Protein AF-A0A843T2D9-F1 (afdb_monomer)

Secondary structure (DSSP, 8-state):
----------------------------------PPPPTTTT-EEEP--TTSPTT-EEEE-TTSEEEE--SSSSSEEEEEEESSSSEEEEEETTEEEEEEEEEEETTEEEEEE--

Radius of gyration: 29.43 Å; Cα contacts (8 Å, |Δi|>4): 138; chains: 1; bounding box: 70×81×41 Å

Mean predicted aligned error: 13.91 Å

Solvent-accessible surface area (backbone atoms only — not comparable to full-atom values): 7676 Å² total; per-residue (Å²): 139,86,88,84,84,80,91,82,86,85,80,92,77,86,77,92,62,87,77,79,72,76,68,78,76,70,80,75,71,76,78,65,80,78,71,77,73,61,92,67,49,73,38,86,41,70,66,84,54,90,86,54,64,92,82,36,37,43,30,42,38,92,88,29,43,27,44,31,61,47,97,86,48,96,53,38,79,30,55,37,48,72,79,54,98,44,30,34,36,36,50,56,94,92,43,78,46,40,26,41,55,48,62,92,42,101,90,40,80,45,76,49,72,58,132

Sequence (115 aa):
MNRIGVLALGALFGACGPAERLEPEKPVHAVRAEVAPPAFVGVVWLSADPSAPPGSLRIFLPDGTLVMDSCWETYRLARWRSIDERRIEWQEDTARIEADVSQPTVQQLELRLGR

Nearest PDB structures (foldseek):
  8xl0-assembly1_F  TM=6.484E-01  e=1.824E+00  Homo sapiens

Foldseek 3Di:
DDDDDDDDDDDDDDDPDPPPPPDPPDPPPPPPPPPPDPLQAQDWDADPDPPDDPRFIWHQHPVQWIWTDDPPDNIDIWGKDAPDPFKIWIDDPNDIWIWGWDDPDSRDIDTHIDD

pLDDT: mean 82.77, std 18.25, range [37.44, 98.25]

Structure (mmCIF, N/CA/C/O backbone):
data_AF-A0A843T2D9-F1
#
_entry.id   AF-A0A843T2D9-F1
#
loop_
_atom_site.group_PDB
_atom_site.id
_atom_site.type_symbol
_atom_site.label_atom_id
_atom_site.label_alt_id
_atom_site.label_comp_id
_atom_site.label_asym_id
_atom_site.label_entity_id
_atom_site.label_seq_id
_atom_site.pdbx_PDB_ins_code
_atom_site.Cartn_x
_atom_site.Cartn_y
_atom_site.Cartn_z
_atom_site.occupancy
_atom_site.B_iso_or_equiv
_atom_site.auth_seq_id
_atom_site.auth_comp_id
_atom_site.auth_asym_id
_atom_site.auth_atom_id
_atom_site.pdbx_PDB_model_num
ATOM 1 N N . MET A 1 1 ? -41.954 -70.102 -20.694 1.00 46.94 1 MET A N 1
ATOM 2 C CA . MET A 1 1 ? -41.539 -69.490 -21.975 1.00 46.94 1 MET A CA 1
ATOM 3 C C . MET A 1 1 ? -42.564 -68.445 -22.406 1.00 46.94 1 MET A C 1
ATOM 5 O O . MET A 1 1 ? -43.713 -68.560 -22.008 1.00 46.94 1 MET A O 1
ATOM 9 N N . ASN A 1 2 ? -42.120 -67.508 -23.249 1.00 37.44 2 ASN A N 1
ATOM 10 C CA . ASN A 1 2 ? -42.858 -66.482 -24.007 1.00 37.44 2 ASN A CA 1
ATOM 11 C C . ASN A 1 2 ? -43.045 -65.104 -23.354 1.00 37.44 2 ASN A C 1
ATOM 13 O O . ASN A 1 2 ? -43.944 -64.855 -22.560 1.00 37.44 2 ASN A O 1
ATOM 17 N N . ARG A 1 3 ? -42.164 -64.195 -23.792 1.00 43.38 3 ARG A N 1
ATOM 18 C CA . ARG A 1 3 ? -42.244 -62.741 -23.657 1.00 43.38 3 ARG A CA 1
ATOM 19 C C . ARG A 1 3 ? -43.221 -62.219 -24.713 1.00 43.38 3 ARG A C 1
ATOM 21 O O . ARG A 1 3 ? -42.994 -62.438 -25.899 1.00 43.38 3 ARG A O 1
ATOM 28 N N . ILE A 1 4 ? -44.281 -61.544 -24.283 1.00 56.94 4 ILE A N 1
ATOM 29 C CA . ILE A 1 4 ? -45.219 -60.835 -25.158 1.00 56.94 4 ILE A CA 1
ATOM 30 C C . ILE A 1 4 ? -44.826 -59.360 -25.121 1.00 56.94 4 ILE A C 1
ATOM 32 O O . ILE A 1 4 ? -44.890 -58.724 -24.072 1.00 56.94 4 ILE A O 1
ATOM 36 N N . GLY A 1 5 ? -44.363 -58.845 -26.257 1.00 48.56 5 GLY A N 1
ATOM 37 C CA . GLY A 1 5 ? -44.222 -57.415 -26.490 1.00 48.56 5 GLY A CA 1
ATOM 38 C C . GLY A 1 5 ? -45.498 -56.868 -27.117 1.00 48.56 5 GLY A C 1
ATOM 39 O O . GLY A 1 5 ? -46.022 -57.472 -28.048 1.00 48.56 5 GLY A O 1
ATOM 40 N N . VAL A 1 6 ? -45.962 -55.717 -26.633 1.00 58.59 6 VAL A N 1
ATOM 41 C CA . VAL A 1 6 ? -46.872 -54.824 -27.357 1.00 58.59 6 VAL A CA 1
ATOM 42 C C . VAL A 1 6 ? -46.451 -53.393 -27.029 1.00 58.59 6 VAL A C 1
ATOM 44 O O . VAL A 1 6 ? -46.501 -52.965 -25.879 1.00 58.59 6 VAL A O 1
ATOM 47 N N . LEU A 1 7 ? -45.999 -52.676 -28.056 1.00 49.72 7 LEU A N 1
ATOM 48 C CA . LEU A 1 7 ? -45.883 -51.221 -28.071 1.00 49.72 7 LEU A CA 1
ATOM 49 C C . LEU A 1 7 ? -47.288 -50.650 -28.281 1.00 49.72 7 LEU A C 1
ATOM 51 O O . LEU A 1 7 ? -47.914 -50.937 -29.300 1.00 49.72 7 LEU A O 1
ATOM 55 N N . ALA A 1 8 ? -47.765 -49.840 -27.339 1.00 57.62 8 ALA A N 1
ATOM 56 C CA . ALA A 1 8 ? -48.951 -49.013 -27.517 1.00 57.62 8 ALA A CA 1
ATOM 57 C C . ALA A 1 8 ? -48.526 -47.542 -27.542 1.00 57.62 8 ALA A C 1
ATOM 59 O O . ALA A 1 8 ? -47.948 -47.016 -26.592 1.00 57.62 8 ALA A O 1
ATOM 60 N N . LEU A 1 9 ? -48.781 -46.927 -28.691 1.00 51.34 9 LEU A N 1
ATOM 61 C CA . LEU A 1 9 ? -48.564 -45.530 -29.027 1.00 51.34 9 LEU A CA 1
ATOM 62 C C . LEU A 1 9 ? -49.867 -44.753 -28.750 1.00 51.34 9 LEU A C 1
ATOM 64 O O . LEU A 1 9 ? -50.932 -45.201 -29.169 1.00 51.34 9 LEU A O 1
ATOM 68 N N . GLY A 1 10 ? -49.774 -43.580 -28.114 1.00 46.09 10 GLY A N 1
ATOM 69 C CA . GLY A 1 10 ? -50.875 -42.614 -27.930 1.00 46.09 10 GLY A CA 1
ATOM 70 C C . GLY A 1 10 ? -51.328 -42.483 -26.466 1.00 46.09 10 GLY A C 1
ATOM 71 O O . GLY A 1 10 ? -51.409 -43.475 -25.760 1.00 46.09 10 GLY A O 1
ATOM 72 N N . ALA A 1 11 ? -51.622 -41.309 -25.907 1.00 56.59 11 ALA A N 1
ATOM 73 C CA . ALA A 1 11 ? -51.982 -40.032 -26.507 1.00 56.59 11 ALA A CA 1
ATOM 74 C C . ALA A 1 11 ? -51.454 -38.852 -25.668 1.00 56.59 11 ALA A C 1
ATOM 76 O O . ALA A 1 11 ? -51.412 -38.902 -24.440 1.00 56.59 11 ALA A O 1
ATOM 77 N N . LEU A 1 12 ? -51.083 -37.778 -26.365 1.00 56.19 12 LEU A N 1
ATOM 78 C CA . LEU A 1 12 ? -50.791 -36.460 -25.812 1.00 56.19 12 LEU A CA 1
ATOM 79 C C . LEU A 1 12 ? -52.098 -35.829 -25.317 1.00 56.19 12 LEU A C 1
ATOM 81 O O . LEU A 1 12 ? -52.921 -35.409 -26.127 1.00 56.19 12 LEU A O 1
ATOM 85 N N . PHE A 1 13 ? -52.275 -35.731 -24.001 1.00 56.41 13 PHE A N 1
ATOM 86 C CA . PHE A 1 13 ? -53.236 -34.805 -23.408 1.00 56.41 13 PHE A CA 1
ATOM 87 C C . PHE A 1 13 ? -52.479 -33.582 -22.902 1.00 56.41 13 PHE A C 1
ATOM 89 O O . PHE A 1 13 ? -51.658 -33.661 -21.990 1.00 56.41 13 PHE A O 1
ATOM 96 N N . GLY A 1 14 ? -52.735 -32.457 -23.567 1.00 56.88 14 GLY A N 1
ATOM 97 C CA . GLY A 1 14 ? -52.201 -31.157 -23.208 1.00 56.88 14 GLY A CA 1
ATOM 98 C C . GLY A 1 14 ? -52.724 -30.698 -21.852 1.00 56.88 14 GLY A C 1
ATOM 99 O O . GLY A 1 14 ? -53.926 -30.548 -21.656 1.00 56.88 14 GLY A O 1
ATOM 100 N N . ALA A 1 15 ? -51.795 -30.402 -20.950 1.00 45.22 15 ALA A N 1
ATOM 101 C CA . ALA A 1 15 ? -52.009 -29.461 -19.868 1.00 45.22 15 ALA A CA 1
ATOM 102 C C . ALA A 1 15 ? -51.214 -28.199 -20.218 1.00 45.22 15 ALA A C 1
ATOM 104 O O . ALA A 1 15 ? -50.018 -28.104 -19.960 1.00 45.22 15 ALA A O 1
ATOM 105 N N . CYS A 1 16 ? -51.877 -27.239 -20.863 1.00 48.88 16 CYS A N 1
ATOM 106 C CA . CYS A 1 16 ? -51.363 -25.880 -20.995 1.00 48.88 16 CYS A CA 1
ATOM 107 C C . CYS A 1 16 ? -51.667 -25.146 -19.682 1.00 48.88 16 CYS A C 1
ATOM 109 O O . CYS A 1 16 ? -52.602 -24.355 -19.601 1.00 48.88 16 CYS A O 1
ATOM 111 N N . GLY A 1 17 ? -50.931 -25.489 -18.627 1.00 62.12 17 GLY A N 1
ATOM 112 C CA . GLY A 1 17 ? -50.813 -24.652 -17.437 1.00 62.12 17 GLY A CA 1
ATOM 113 C C . GLY A 1 17 ? -49.584 -23.755 -17.594 1.00 62.12 17 GLY A C 1
ATOM 114 O O . GLY A 1 17 ? -48.592 -24.214 -18.169 1.00 62.12 17 GLY A O 1
ATOM 115 N N . PRO A 1 18 ? -49.604 -22.493 -17.136 1.00 58.69 18 PRO A N 1
ATOM 116 C CA . PRO A 1 18 ? -48.384 -21.706 -17.090 1.00 58.69 18 PRO A CA 1
ATOM 117 C C . PRO A 1 18 ? -47.409 -22.421 -16.153 1.00 58.69 18 PRO A C 1
ATOM 119 O O . PRO A 1 18 ? -47.672 -22.587 -14.965 1.00 58.69 18 PRO A O 1
ATOM 122 N N . ALA A 1 19 ? -46.291 -22.889 -16.702 1.00 60.94 19 ALA A N 1
ATOM 123 C CA . ALA A 1 19 ? -45.150 -23.246 -15.885 1.00 60.94 19 ALA A CA 1
ATOM 124 C C . ALA A 1 19 ? -44.640 -21.937 -15.277 1.00 60.94 19 ALA A C 1
ATOM 126 O O . ALA A 1 19 ? -43.983 -21.154 -15.966 1.00 60.94 19 ALA A O 1
ATOM 127 N N . GLU A 1 20 ? -44.969 -21.673 -14.013 1.00 61.09 20 GLU A N 1
ATOM 128 C CA . GLU A 1 20 ? -44.200 -20.725 -13.216 1.00 61.09 20 GLU A CA 1
ATOM 129 C C . GLU A 1 20 ? -42.770 -21.250 -13.201 1.00 61.09 20 GLU A C 1
ATOM 131 O O . GLU A 1 20 ? -42.422 -22.230 -12.540 1.00 61.09 20 GLU A O 1
ATOM 136 N N . ARG A 1 21 ? -41.947 -20.639 -14.051 1.00 64.88 21 ARG A N 1
ATOM 137 C CA . ARG A 1 21 ? -40.510 -20.806 -14.015 1.00 64.88 21 ARG A CA 1
ATOM 138 C C . ARG A 1 21 ? -40.100 -20.315 -12.636 1.00 64.88 21 ARG A C 1
ATOM 140 O O . ARG A 1 21 ? -40.103 -19.112 -12.401 1.00 64.88 21 ARG A O 1
ATOM 147 N N . LEU A 1 22 ? -39.780 -21.247 -11.740 1.00 64.50 22 LEU A N 1
ATOM 148 C CA . LEU A 1 22 ? -38.968 -20.945 -10.571 1.00 64.50 22 LEU A CA 1
ATOM 149 C C . LEU A 1 22 ? -37.700 -20.303 -11.129 1.00 64.50 22 LEU A C 1
ATOM 151 O O . LEU A 1 22 ? -36.858 -20.979 -11.726 1.00 64.50 22 LEU A O 1
ATOM 155 N N . GLU A 1 23 ? -37.644 -18.975 -11.065 1.00 67.50 23 GLU A N 1
ATOM 156 C CA . GLU A 1 23 ? -36.428 -18.247 -11.370 1.00 67.50 23 GLU A CA 1
ATOM 157 C C . GLU A 1 23 ? -35.363 -18.832 -10.443 1.00 67.50 23 GLU A C 1
ATOM 159 O O . GLU A 1 23 ? -35.642 -19.003 -9.251 1.00 67.50 23 GLU A O 1
ATOM 164 N N . PRO A 1 24 ? -34.184 -19.219 -1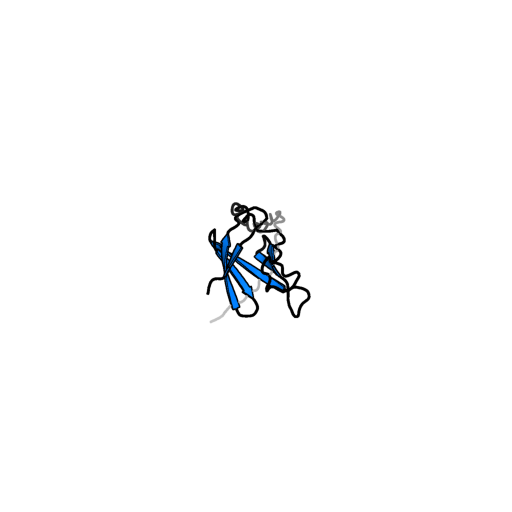0.959 1.00 68.19 24 PRO A N 1
ATOM 165 C CA . PRO A 1 24 ? -33.107 -19.639 -10.085 1.00 68.19 24 PRO A CA 1
ATOM 166 C C . PRO A 1 24 ? -32.915 -18.521 -9.067 1.00 68.19 24 PRO A C 1
ATOM 168 O O . PRO A 1 24 ? -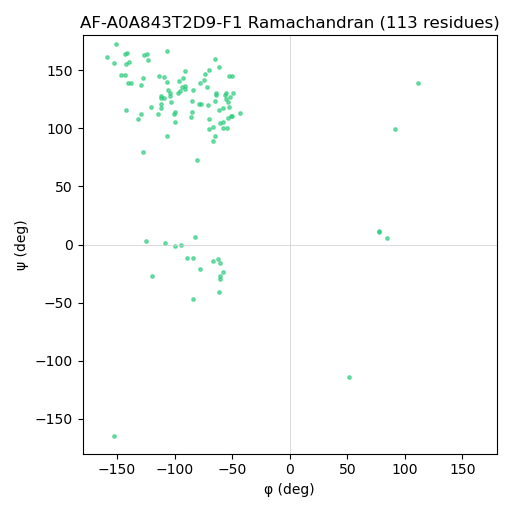32.660 -17.378 -9.457 1.00 68.19 24 PRO A O 1
ATOM 171 N N . GLU A 1 25 ? -33.120 -18.838 -7.787 1.00 66.19 25 GLU A N 1
ATOM 172 C CA . GLU A 1 25 ? -32.916 -17.892 -6.703 1.00 66.19 25 GLU A CA 1
ATOM 173 C C . GLU A 1 25 ? -31.497 -17.360 -6.881 1.00 66.19 25 GLU A C 1
ATOM 175 O O . GLU A 1 25 ? -30.517 -18.107 -6.786 1.00 66.19 25 GLU A O 1
ATOM 180 N N . LYS A 1 26 ? -31.394 -16.088 -7.292 1.00 59.75 26 LYS A N 1
ATOM 181 C CA . LYS A 1 26 ? -30.102 -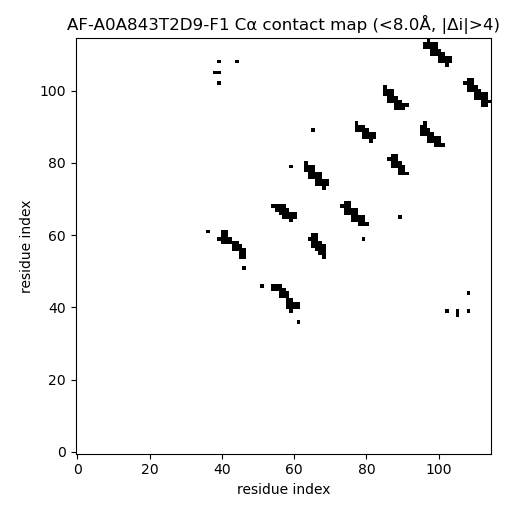15.433 -7.463 1.00 59.75 26 LYS A CA 1
ATOM 182 C C . LYS A 1 26 ? -29.364 -15.656 -6.153 1.00 59.75 26 LYS A C 1
ATOM 184 O O . LYS A 1 26 ? -29.950 -15.321 -5.123 1.00 59.75 26 LYS A O 1
ATOM 189 N N . PRO A 1 27 ? -28.132 -16.200 -6.166 1.00 61.91 27 PRO A N 1
ATOM 190 C CA . PRO A 1 27 ? -27.384 -16.397 -4.943 1.00 61.91 27 PRO A CA 1
ATOM 191 C C . PRO A 1 27 ? -27.384 -15.070 -4.202 1.00 61.91 27 PRO A C 1
ATOM 193 O O . PRO A 1 27 ? -26.791 -14.098 -4.683 1.00 61.91 27 PRO A O 1
ATOM 196 N N . VAL A 1 28 ? -28.103 -15.014 -3.080 1.00 59.19 28 VAL A N 1
ATOM 197 C CA . VAL A 1 28 ? -28.029 -13.887 -2.167 1.00 59.19 28 VAL A CA 1
ATOM 198 C C . VAL A 1 28 ? -26.604 -13.950 -1.658 1.00 59.19 28 VAL A C 1
ATOM 200 O O . VAL A 1 28 ? -26.276 -14.715 -0.754 1.00 59.19 28 VAL A O 1
ATOM 203 N N . HIS A 1 29 ? -25.717 -13.207 -2.321 1.00 60.22 29 HIS A N 1
ATOM 204 C CA . HIS A 1 29 ? -24.451 -12.849 -1.727 1.00 60.22 29 HIS A CA 1
ATOM 205 C C . HIS A 1 29 ? -24.856 -12.128 -0.459 1.00 60.22 29 HIS A C 1
ATOM 207 O O . HIS A 1 29 ? -25.402 -11.027 -0.521 1.00 60.22 29 HIS A O 1
ATOM 213 N N . ALA A 1 30 ? -24.690 -12.807 0.676 1.00 59.53 30 ALA A N 1
ATOM 214 C CA . ALA A 1 30 ? -24.797 -12.165 1.962 1.00 59.53 30 ALA A CA 1
ATOM 215 C C . ALA A 1 30 ? -23.906 -10.932 1.859 1.00 59.53 30 ALA A C 1
ATOM 217 O O . ALA A 1 30 ? -22.689 -11.058 1.696 1.00 59.53 30 ALA A O 1
ATOM 218 N N . VAL A 1 31 ? -24.524 -9.750 1.852 1.00 55.06 31 VAL A N 1
ATOM 219 C CA . VAL A 1 31 ? -23.799 -8.495 1.965 1.00 55.06 31 VAL A CA 1
ATOM 220 C C . VAL A 1 31 ? -23.234 -8.544 3.370 1.00 55.06 31 VAL A C 1
ATOM 222 O O . VAL A 1 31 ? -23.895 -8.203 4.350 1.00 55.06 31 VAL A O 1
ATOM 225 N N . ARG A 1 32 ? -22.032 -9.111 3.483 1.00 56.72 32 ARG A N 1
ATOM 226 C CA . ARG A 1 32 ? -21.218 -8.998 4.678 1.00 56.72 32 ARG A CA 1
ATOM 227 C C . ARG A 1 32 ? -21.133 -7.503 4.913 1.00 56.72 32 ARG A C 1
ATOM 229 O O . ARG A 1 32 ? -20.742 -6.796 3.989 1.00 56.72 32 ARG A O 1
ATOM 236 N N . ALA A 1 33 ? -21.566 -7.046 6.089 1.00 53.94 33 ALA A N 1
ATOM 237 C CA . ALA A 1 33 ? -21.434 -5.650 6.479 1.00 53.94 33 ALA A CA 1
ATOM 238 C C . ALA A 1 33 ? -20.031 -5.198 6.072 1.00 53.94 33 ALA A C 1
ATOM 240 O O . ALA A 1 33 ? -19.041 -5.791 6.516 1.00 53.94 33 ALA A O 1
ATOM 241 N N . GLU A 1 34 ? -19.977 -4.279 5.111 1.00 61.88 34 GLU A N 1
ATOM 242 C CA . GLU A 1 34 ? -18.731 -3.877 4.487 1.00 61.88 34 GLU A CA 1
ATOM 243 C C . GLU A 1 34 ? -17.983 -3.099 5.560 1.00 61.88 34 GLU A C 1
ATOM 245 O O . GLU A 1 34 ? -18.329 -1.968 5.901 1.00 61.88 34 GLU A O 1
ATOM 250 N N . VAL A 1 35 ? -17.041 -3.780 6.214 1.00 69.75 35 VAL A N 1
ATOM 251 C CA . VAL A 1 35 ? -16.123 -3.129 7.136 1.00 69.75 35 VAL A CA 1
ATOM 252 C C . VAL A 1 35 ? -15.431 -2.074 6.297 1.00 69.75 35 VAL A C 1
ATOM 254 O O . VAL A 1 35 ? -14.801 -2.417 5.294 1.00 69.75 35 VAL A O 1
ATOM 257 N N . ALA A 1 36 ? -15.613 -0.805 6.670 1.00 80.69 36 ALA A N 1
ATOM 258 C CA . ALA A 1 36 ? -14.982 0.294 5.962 1.00 80.69 36 ALA A CA 1
ATOM 259 C C . ALA A 1 36 ? -13.488 -0.029 5.807 1.00 80.69 36 ALA A C 1
ATOM 261 O O . ALA A 1 36 ? -12.858 -0.455 6.786 1.00 80.69 36 ALA A O 1
ATOM 262 N N . PRO A 1 37 ? -12.929 0.097 4.593 1.00 87.19 37 PRO A N 1
ATOM 263 C CA . PRO A 1 37 ? -11.548 -0.272 4.370 1.00 87.19 37 PRO A CA 1
ATOM 264 C C . PRO A 1 37 ? -10.632 0.594 5.248 1.00 87.19 37 PRO A C 1
ATOM 266 O O . PRO A 1 37 ? -10.993 1.728 5.588 1.00 87.19 37 PRO A O 1
ATOM 269 N N . PRO A 1 38 ? -9.443 0.089 5.621 1.00 92.25 38 PRO A N 1
ATOM 270 C CA . PRO A 1 38 ? -8.456 0.894 6.326 1.00 92.25 38 PRO A CA 1
ATOM 271 C C . PRO A 1 38 ? -8.209 2.229 5.614 1.00 92.25 38 PRO A C 1
ATOM 273 O O . PRO A 1 38 ? -8.190 2.285 4.387 1.00 92.25 38 PRO A O 1
ATOM 276 N N . ALA A 1 39 ? -7.960 3.299 6.371 1.00 94.56 39 ALA A N 1
ATOM 277 C CA . ALA A 1 39 ? -7.854 4.656 5.824 1.00 94.56 39 ALA A CA 1
ATOM 278 C C . ALA A 1 39 ? -6.700 4.858 4.817 1.00 94.56 39 ALA A C 1
ATOM 280 O O . ALA A 1 39 ? -6.662 5.874 4.126 1.00 94.56 39 ALA A O 1
ATOM 281 N N . PHE A 1 40 ? -5.763 3.910 4.715 1.00 96.44 40 PHE A N 1
ATOM 282 C CA . 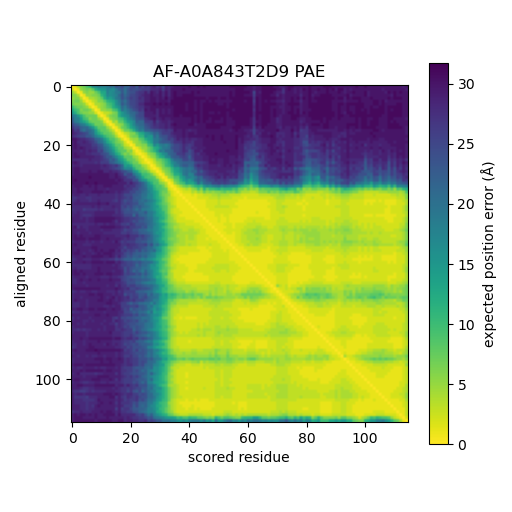PHE A 1 40 ? -4.699 3.930 3.710 1.00 96.44 40 PHE A CA 1
ATOM 283 C C . PHE A 1 40 ? -5.108 3.350 2.345 1.00 96.44 40 PHE A C 1
ATOM 285 O O . PHE A 1 40 ? -4.362 3.492 1.373 1.00 96.44 40 PHE A O 1
ATOM 292 N N . VAL A 1 41 ? -6.259 2.680 2.263 1.00 97.38 41 VAL A N 1
ATOM 293 C CA . VAL A 1 41 ? -6.775 2.051 1.042 1.00 97.38 41 VAL A CA 1
ATOM 294 C C . VAL A 1 41 ? -7.391 3.108 0.126 1.00 97.38 41 VAL A C 1
ATOM 296 O O . VAL A 1 41 ? -8.095 4.007 0.575 1.00 97.38 41 VAL A O 1
ATOM 299 N N . GLY A 1 42 ? -7.137 2.994 -1.178 1.00 97.38 42 GLY A N 1
ATOM 300 C CA . GLY A 1 42 ? -7.591 3.943 -2.197 1.00 97.38 42 GLY A CA 1
ATOM 301 C C . GLY A 1 42 ? -6.768 5.233 -2.259 1.00 97.38 42 GLY A C 1
ATOM 302 O O . GLY A 1 42 ? -7.166 6.174 -2.940 1.00 97.38 42 GLY A O 1
ATOM 303 N N . VAL A 1 43 ? -5.628 5.282 -1.567 1.00 97.69 43 VAL A N 1
ATOM 304 C CA . VAL A 1 43 ? -4.728 6.440 -1.518 1.00 97.69 43 VAL A CA 1
ATOM 305 C C . VAL A 1 43 ? -3.441 6.137 -2.287 1.00 97.69 43 VAL A C 1
ATOM 307 O O . VAL A 1 43 ? -2.948 5.007 -2.271 1.00 97.69 43 VAL A O 1
ATOM 310 N N . VAL A 1 44 ? -2.896 7.150 -2.967 1.00 97.81 44 VAL A N 1
ATOM 311 C CA . VAL A 1 44 ? -1.589 7.072 -3.633 1.00 97.81 44 VAL A CA 1
ATOM 312 C C . VAL A 1 44 ? -0.494 7.381 -2.620 1.00 97.81 44 VAL A C 1
ATOM 314 O O . VAL A 1 44 ? -0.391 8.511 -2.145 1.00 97.81 44 VAL A O 1
ATOM 317 N N . TRP A 1 45 ? 0.338 6.389 -2.315 1.00 98.12 45 TRP A N 1
ATOM 318 C CA . TRP A 1 45 ? 1.478 6.538 -1.415 1.00 98.12 45 TRP A CA 1
ATOM 319 C C . TRP A 1 45 ? 2.768 6.627 -2.213 1.00 98.12 45 TRP A C 1
ATOM 321 O O . TRP A 1 45 ? 3.072 5.712 -2.971 1.00 98.12 45 TRP A O 1
ATOM 331 N N . LEU A 1 46 ? 3.529 7.706 -2.029 1.00 97.12 46 LEU A N 1
ATOM 332 C CA . LEU A 1 46 ? 4.882 7.847 -2.567 1.00 97.12 46 LEU A CA 1
ATOM 333 C C . LEU A 1 46 ? 5.901 7.465 -1.494 1.00 97.12 46 LEU A C 1
ATOM 335 O O . LEU A 1 46 ? 5.725 7.805 -0.322 1.00 97.12 46 LEU A O 1
ATOM 339 N N . SER A 1 47 ? 6.967 6.772 -1.889 1.00 96.25 47 SER A N 1
ATOM 340 C CA . SER A 1 47 ? 8.046 6.419 -0.971 1.00 96.25 47 SER A CA 1
ATOM 341 C C . SER A 1 47 ? 8.757 7.674 -0.461 1.00 96.25 47 SER A C 1
ATOM 343 O O . SER A 1 47 ? 9.171 8.527 -1.245 1.00 96.25 47 SER A O 1
ATOM 345 N N . ALA A 1 48 ? 8.923 7.763 0.858 1.00 95.88 48 ALA A N 1
ATOM 346 C CA . ALA A 1 48 ? 9.767 8.762 1.512 1.00 95.88 48 ALA A CA 1
ATOM 347 C C . ALA A 1 48 ? 11.189 8.235 1.796 1.00 95.88 48 ALA A C 1
ATOM 349 O O . ALA A 1 48 ? 12.011 8.956 2.360 1.00 95.88 48 ALA A O 1
ATOM 350 N N . ASP A 1 49 ? 11.478 6.979 1.440 1.00 94.19 49 ASP A N 1
ATOM 351 C CA . ASP A 1 49 ? 12.800 6.379 1.606 1.00 94.19 49 ASP A CA 1
ATOM 352 C C . ASP A 1 49 ? 13.785 6.999 0.597 1.00 94.19 49 ASP A C 1
ATOM 354 O O . ASP A 1 49 ? 13.570 6.867 -0.611 1.00 94.19 49 ASP A O 1
ATOM 358 N N . PRO A 1 50 ? 14.878 7.647 1.049 1.00 93.81 50 PRO A N 1
ATOM 359 C CA . PRO A 1 50 ? 15.853 8.268 0.154 1.00 93.81 50 PRO A CA 1
ATOM 360 C C . PRO A 1 50 ? 16.630 7.259 -0.706 1.00 93.81 50 PRO A C 1
ATOM 362 O O . PRO A 1 50 ? 17.305 7.665 -1.649 1.00 93.81 50 PRO A O 1
ATOM 365 N N . SER A 1 51 ? 16.576 5.967 -0.376 1.00 93.88 51 SER A N 1
ATOM 366 C CA . SER A 1 51 ? 17.176 4.889 -1.164 1.00 93.88 51 SER A CA 1
ATOM 367 C C . SER A 1 51 ? 16.237 4.308 -2.225 1.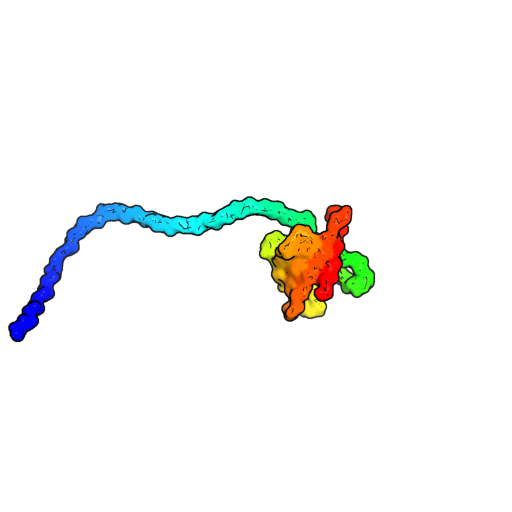00 93.88 51 SER A C 1
ATOM 369 O O . SER A 1 51 ? 16.698 3.578 -3.105 1.00 93.88 51 SER A O 1
ATOM 371 N N . ALA A 1 52 ? 14.940 4.635 -2.179 1.00 91.50 52 ALA A N 1
ATOM 372 C CA . ALA A 1 52 ? 13.981 4.176 -3.174 1.00 91.50 52 ALA A CA 1
ATOM 373 C C . ALA A 1 52 ? 14.155 4.922 -4.512 1.00 91.50 52 ALA A C 1
ATOM 375 O O . ALA A 1 52 ? 14.486 6.114 -4.521 1.00 91.50 52 ALA A O 1
ATOM 376 N N . PRO A 1 53 ? 13.904 4.258 -5.655 1.00 91.12 53 PRO A N 1
ATOM 377 C CA . PRO A 1 53 ? 13.828 4.931 -6.944 1.00 91.12 53 PRO A CA 1
ATOM 378 C C . PRO A 1 53 ? 12.843 6.118 -6.936 1.00 91.12 53 PRO A C 1
ATOM 380 O O . PRO A 1 53 ? 11.787 6.061 -6.298 1.00 91.12 53 PRO A O 1
ATOM 383 N N . PRO A 1 54 ? 13.140 7.207 -7.670 1.00 90.75 54 PRO A N 1
ATOM 384 C CA . PRO A 1 54 ? 12.204 8.315 -7.812 1.00 90.75 54 PRO A CA 1
ATOM 385 C C . PRO A 1 54 ? 10.858 7.847 -8.371 1.00 90.75 54 PRO A C 1
ATOM 387 O O . PRO A 1 54 ? 10.801 7.200 -9.414 1.00 90.75 54 PRO A O 1
ATOM 390 N N . GLY A 1 55 ? 9.773 8.219 -7.693 1.00 90.31 55 GLY A N 1
ATOM 391 C CA . GLY A 1 55 ? 8.421 7.835 -8.097 1.00 90.31 55 GLY A CA 1
ATOM 392 C C . GLY A 1 55 ? 7.974 6.457 -7.610 1.00 90.31 55 GLY A C 1
ATOM 393 O O . GLY A 1 55 ? 6.869 6.056 -7.970 1.00 90.31 55 GLY A O 1
ATOM 394 N N . SER A 1 56 ? 8.763 5.763 -6.774 1.00 94.62 56 SER A N 1
ATOM 395 C CA . SER A 1 56 ? 8.299 4.533 -6.129 1.00 94.62 56 SER A CA 1
ATOM 396 C C . SER A 1 56 ? 7.009 4.778 -5.361 1.00 94.62 56 SER A C 1
ATOM 398 O O . SER A 1 56 ? 6.929 5.684 -4.522 1.00 94.62 56 SER A O 1
ATOM 400 N N . LEU A 1 57 ? 5.989 3.981 -5.674 1.00 96.25 57 LEU A N 1
ATOM 401 C CA . LEU A 1 57 ? 4.624 4.224 -5.230 1.00 96.25 57 LEU A CA 1
ATOM 402 C C . LEU A 1 57 ? 3.902 2.932 -4.885 1.00 96.25 57 LEU A C 1
ATOM 404 O O . LEU A 1 57 ? 4.209 1.868 -5.416 1.00 96.25 57 LEU A O 1
ATOM 408 N N . ARG A 1 58 ? 2.892 3.036 -4.022 1.00 97.50 58 ARG A N 1
ATOM 409 C CA . ARG A 1 58 ? 1.957 1.946 -3.733 1.00 97.50 58 ARG A CA 1
ATOM 410 C C . ARG A 1 58 ? 0.527 2.465 -3.655 1.00 97.50 58 ARG A C 1
ATOM 412 O O . ARG A 1 58 ? 0.270 3.513 -3.065 1.00 97.50 58 ARG A O 1
ATOM 419 N N . ILE A 1 59 ? -0.407 1.705 -4.223 1.00 98.25 59 ILE A N 1
ATOM 420 C CA . ILE A 1 59 ? -1.850 1.960 -4.145 1.00 98.25 59 ILE A CA 1
ATOM 421 C C . ILE A 1 59 ? -2.544 0.657 -3.760 1.00 98.25 59 ILE A C 1
ATOM 423 O O . ILE A 1 59 ? -2.634 -0.270 -4.565 1.00 98.25 59 ILE A O 1
ATOM 427 N N . PHE A 1 60 ? -3.039 0.587 -2.527 1.00 97.94 60 PHE A N 1
ATOM 428 C CA . PHE A 1 60 ? -3.833 -0.539 -2.038 1.00 97.94 60 PHE A CA 1
ATOM 429 C C . PHE A 1 60 ? -5.293 -0.297 -2.409 1.00 97.94 60 PHE A C 1
ATOM 431 O O . PHE A 1 60 ? -5.910 0.614 -1.865 1.00 97.94 60 PHE A O 1
ATOM 438 N N . LEU A 1 61 ? -5.851 -1.058 -3.348 1.00 97.94 61 LEU A N 1
ATOM 439 C CA . LEU A 1 61 ? -7.236 -0.893 -3.789 1.00 97.94 61 LEU A CA 1
ATOM 440 C C . LEU A 1 61 ? -8.206 -1.762 -2.968 1.00 97.94 61 LEU A C 1
ATOM 442 O O . LEU A 1 61 ? -7.815 -2.848 -2.530 1.00 97.94 61 LEU A O 1
ATOM 446 N N . PRO A 1 62 ? -9.470 -1.327 -2.774 1.00 96.44 62 PRO A N 1
ATOM 447 C CA . PRO A 1 62 ? -10.461 -2.063 -1.977 1.00 96.44 62 PRO A CA 1
ATOM 448 C C . PRO A 1 62 ? -10.751 -3.489 -2.465 1.00 96.44 62 PRO A C 1
ATOM 450 O O . PRO A 1 62 ? -11.171 -4.335 -1.683 1.00 96.44 62 PRO A O 1
ATOM 453 N N . ASP A 1 63 ? -10.512 -3.771 -3.745 1.00 96.06 63 ASP A N 1
ATOM 454 C CA . ASP A 1 63 ? -10.718 -5.081 -4.374 1.00 96.06 63 ASP A CA 1
ATOM 455 C C . ASP A 1 63 ? -9.550 -6.066 -4.144 1.00 96.06 63 ASP A C 1
ATOM 457 O O . ASP A 1 63 ? -9.505 -7.143 -4.745 1.00 96.06 63 ASP A O 1
ATOM 461 N N . GLY A 1 64 ? -8.573 -5.696 -3.309 1.00 96.56 64 GLY A N 1
ATOM 462 C CA . GLY A 1 64 ? -7.374 -6.492 -3.058 1.00 96.56 64 GLY A CA 1
ATOM 463 C C . GLY A 1 64 ? -6.329 -6.394 -4.170 1.00 96.56 64 GLY A C 1
ATOM 464 O O . GLY A 1 64 ? -5.386 -7.187 -4.190 1.00 96.56 64 GLY A O 1
ATOM 465 N N . THR A 1 65 ? -6.468 -5.460 -5.114 1.00 97.94 65 THR A N 1
ATOM 466 C CA . THR A 1 65 ? -5.423 -5.148 -6.095 1.00 97.94 65 THR A CA 1
ATOM 467 C C . THR A 1 65 ? -4.417 -4.167 -5.495 1.00 97.94 65 THR A C 1
ATOM 469 O O . THR A 1 65 ? -4.788 -3.175 -4.874 1.00 97.94 65 THR A O 1
ATOM 472 N N . LEU A 1 66 ? -3.127 -4.447 -5.652 1.00 98.06 66 LEU A N 1
ATOM 473 C CA . LEU A 1 66 ? -2.033 -3.554 -5.285 1.00 98.06 66 LEU A CA 1
ATOM 474 C C . LEU A 1 66 ? -1.346 -3.088 -6.562 1.00 98.06 66 LEU A C 1
ATOM 476 O O . LEU A 1 66 ? -0.852 -3.915 -7.327 1.00 98.06 66 LEU A O 1
ATOM 480 N N . VAL A 1 67 ? -1.316 -1.774 -6.774 1.00 97.62 67 VAL A N 1
ATOM 481 C CA . VAL A 1 67 ? -0.540 -1.140 -7.845 1.00 97.62 67 VAL A CA 1
ATOM 482 C C . VAL A 1 67 ? 0.780 -0.656 -7.263 1.00 97.62 67 VAL A C 1
ATOM 484 O O . VAL A 1 67 ? 0.781 0.028 -6.238 1.00 97.62 67 VAL A O 1
ATOM 487 N N . MET A 1 68 ? 1.886 -0.996 -7.914 1.00 95.94 68 MET A N 1
ATOM 488 C CA . MET A 1 68 ? 3.226 -0.552 -7.532 1.00 95.94 68 MET A CA 1
ATOM 489 C C . MET A 1 68 ? 4.091 -0.277 -8.765 1.00 95.94 68 MET A C 1
ATOM 491 O O . MET A 1 68 ? 3.763 -0.703 -9.876 1.00 95.94 68 MET A O 1
ATOM 495 N N . ASP A 1 69 ? 5.192 0.441 -8.572 1.00 92.62 69 ASP A N 1
ATOM 496 C CA . ASP A 1 69 ? 6.223 0.603 -9.594 1.00 92.62 69 ASP A CA 1
ATOM 497 C C . ASP A 1 69 ? 6.916 -0.729 -9.934 1.00 92.62 69 ASP A C 1
ATOM 499 O O . ASP A 1 69 ? 6.854 -1.708 -9.190 1.00 92.62 69 ASP A O 1
ATOM 503 N N . SER A 1 70 ? 7.546 -0.784 -11.109 1.00 89.19 70 SER A N 1
ATOM 504 C CA . SER A 1 70 ? 8.316 -1.938 -11.582 1.00 89.19 70 SER A CA 1
ATOM 505 C C . SER A 1 70 ? 9.545 -1.459 -12.349 1.00 89.19 70 SER A C 1
ATOM 507 O O . SER A 1 70 ? 9.500 -0.442 -13.037 1.00 89.19 70 SER A O 1
ATOM 509 N N . CYS A 1 71 ? 10.647 -2.205 -12.251 1.00 85.94 71 CYS A N 1
ATOM 510 C CA . CYS A 1 71 ? 11.871 -1.921 -13.008 1.00 85.94 71 CYS A CA 1
ATOM 511 C C . CYS A 1 71 ? 11.785 -2.367 -14.475 1.00 85.94 71 CYS A C 1
ATOM 513 O O . CYS A 1 71 ? 12.567 -1.903 -15.302 1.00 85.94 71 CYS A O 1
ATOM 515 N N . TRP A 1 72 ? 10.878 -3.296 -14.790 1.00 87.38 72 TRP A N 1
ATOM 516 C CA . TRP A 1 72 ? 10.810 -3.955 -16.101 1.00 87.38 72 TRP A CA 1
ATOM 517 C C . TRP A 1 72 ? 9.480 -3.727 -16.818 1.00 87.38 72 TRP A C 1
ATOM 519 O O . TRP A 1 72 ? 9.422 -3.762 -18.045 1.00 87.38 72 TRP A O 1
ATOM 529 N N . GLU A 1 73 ? 8.412 -3.498 -16.060 1.00 87.38 73 GLU A N 1
ATOM 530 C CA . GLU A 1 73 ? 7.054 -3.293 -16.562 1.00 87.38 73 GLU A CA 1
ATOM 531 C C . GLU A 1 73 ? 6.666 -1.815 -16.425 1.00 87.38 73 GLU A C 1
ATOM 533 O O . GLU A 1 73 ? 7.307 -1.061 -15.700 1.00 87.38 73 GLU A O 1
ATOM 538 N N . THR A 1 74 ? 5.581 -1.383 -17.075 1.00 90.81 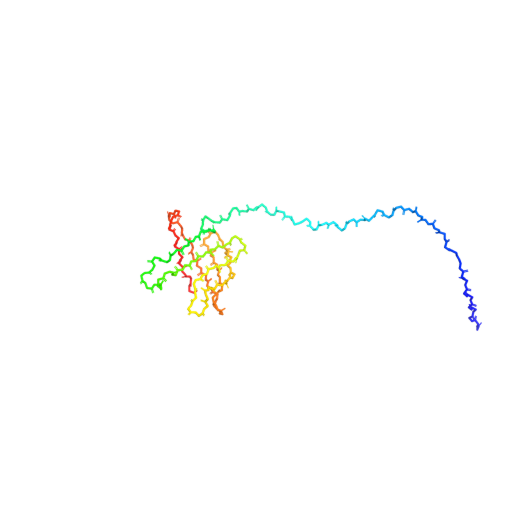74 THR A N 1
ATOM 539 C CA . THR A 1 74 ? 5.054 -0.020 -16.866 1.00 90.81 74 THR A CA 1
ATOM 540 C C . THR A 1 74 ? 4.619 0.204 -15.414 1.00 90.81 74 THR A C 1
ATOM 542 O O . THR A 1 74 ? 4.856 1.265 -14.848 1.00 90.8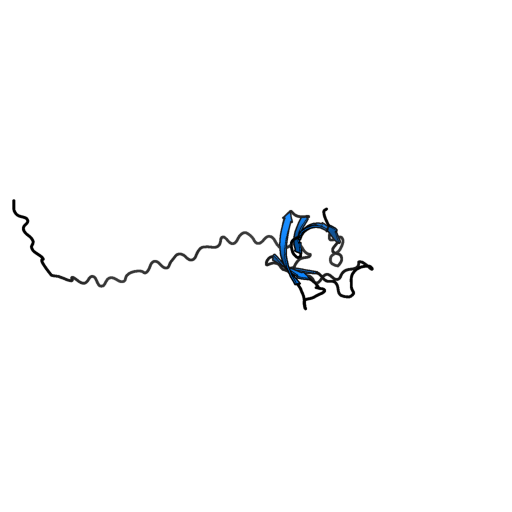1 74 THR A O 1
ATOM 545 N N . TYR A 1 75 ? 3.973 -0.799 -14.824 1.00 93.25 75 TYR A N 1
ATOM 546 C CA . TYR A 1 75 ? 3.631 -0.913 -13.409 1.00 93.25 75 TYR A CA 1
ATOM 547 C C . TYR A 1 75 ? 3.399 -2.393 -13.107 1.00 93.25 75 TYR A C 1
ATOM 549 O O . TYR A 1 75 ? 3.140 -3.183 -14.021 1.00 93.25 75 TYR A O 1
ATOM 557 N N . ARG A 1 76 ? 3.448 -2.765 -11.831 1.00 93.50 76 ARG A N 1
ATOM 558 C CA . ARG A 1 76 ? 3.140 -4.117 -11.374 1.00 93.50 76 ARG A CA 1
ATOM 559 C C . ARG A 1 76 ? 1.797 -4.147 -10.662 1.00 93.50 76 ARG A C 1
ATOM 561 O O . ARG A 1 76 ? 1.460 -3.252 -9.885 1.00 93.50 76 ARG A O 1
ATOM 568 N N . LEU A 1 77 ? 1.044 -5.210 -10.937 1.00 96.00 77 LEU A N 1
ATOM 569 C CA . LEU A 1 77 ? -0.180 -5.551 -10.227 1.00 96.00 77 LEU A CA 1
ATOM 570 C C . LEU A 1 77 ? 0.064 -6.782 -9.365 1.00 96.00 77 LEU A C 1
ATOM 572 O O . LEU A 1 77 ? 0.484 -7.824 -9.862 1.00 96.00 77 LEU A O 1
ATOM 576 N N . ALA A 1 78 ? -0.244 -6.661 -8.082 1.00 96.19 78 ALA A N 1
ATOM 577 C CA . ALA A 1 78 ? -0.199 -7.753 -7.125 1.00 96.19 78 ALA A CA 1
ATOM 578 C C . ALA A 1 78 ? -1.557 -7.921 -6.440 1.00 96.19 78 ALA A C 1
ATOM 580 O O . ALA A 1 78 ? -2.412 -7.033 -6.468 1.00 96.19 78 ALA A O 1
ATOM 581 N N . ARG A 1 79 ? -1.752 -9.072 -5.796 1.00 96.75 79 ARG A N 1
ATOM 582 C CA . ARG A 1 79 ? -2.830 -9.242 -4.821 1.00 96.75 79 ARG A CA 1
ATOM 583 C C . ARG A 1 79 ? -2.314 -8.887 -3.439 1.00 96.75 79 ARG A C 1
ATOM 585 O O . ARG A 1 79 ? -1.247 -9.360 -3.055 1.00 96.75 79 ARG A O 1
ATOM 592 N N . TRP A 1 80 ? -3.091 -8.101 -2.705 1.00 97.81 80 TRP A N 1
ATOM 593 C CA . TRP A 1 80 ? -2.861 -7.823 -1.296 1.00 97.81 80 TRP A CA 1
ATOM 594 C C . TRP A 1 80 ? -4.084 -8.204 -0.465 1.00 97.81 80 TRP A C 1
ATOM 596 O O . TRP A 1 80 ? -5.202 -8.300 -0.976 1.00 97.81 80 TRP A O 1
ATOM 606 N N . ARG A 1 81 ? -3.868 -8.422 0.829 1.00 96.81 81 ARG A N 1
ATOM 607 C CA . ARG A 1 81 ? -4.943 -8.581 1.811 1.00 96.81 81 ARG A CA 1
ATOM 608 C C . ARG A 1 81 ? -4.481 -8.149 3.195 1.00 96.81 81 ARG A C 1
ATOM 610 O O . ARG A 1 81 ? -3.294 -8.219 3.507 1.00 96.81 81 ARG A O 1
ATOM 617 N N . SER A 1 82 ? -5.429 -7.781 4.047 1.00 96.06 82 SER A N 1
ATOM 618 C CA . SER A 1 82 ? -5.187 -7.703 5.487 1.00 96.06 82 SER A CA 1
ATOM 619 C C . SER A 1 82 ? -5.057 -9.107 6.080 1.00 96.06 82 SER A C 1
ATOM 621 O O . SER A 1 82 ? -5.841 -10.008 5.765 1.00 96.06 82 SER A O 1
ATOM 623 N N . ILE A 1 83 ? -4.061 -9.290 6.941 1.00 95.56 83 ILE A N 1
ATOM 624 C CA . ILE A 1 83 ? -3.951 -10.441 7.842 1.00 95.56 83 ILE A CA 1
ATOM 625 C C . ILE A 1 83 ? -4.790 -10.163 9.093 1.00 95.56 83 ILE A C 1
ATOM 627 O O . ILE A 1 83 ? -5.575 -11.010 9.512 1.00 95.56 83 ILE A O 1
ATOM 631 N N . ASP A 1 84 ? -4.640 -8.963 9.653 1.00 94.06 84 ASP A N 1
ATOM 632 C CA . ASP A 1 84 ? -5.401 -8.430 10.783 1.00 94.06 84 ASP A CA 1
ATOM 633 C C . ASP A 1 84 ? -5.460 -6.888 10.705 1.00 94.06 84 ASP A C 1
ATOM 635 O O . ASP A 1 84 ? -5.193 -6.308 9.651 1.00 94.06 84 ASP A O 1
ATOM 639 N N . GLU A 1 85 ? -5.835 -6.213 11.797 1.00 91.56 85 GLU A N 1
ATOM 640 C CA . GLU A 1 85 ? -5.975 -4.749 11.858 1.00 91.56 85 GLU A CA 1
ATOM 641 C C . GLU A 1 85 ? -4.677 -3.982 11.570 1.00 91.56 85 GLU A C 1
ATOM 643 O O . GLU A 1 85 ? -4.727 -2.833 11.131 1.00 91.56 85 GLU A O 1
ATOM 648 N N . ARG A 1 86 ? -3.516 -4.588 11.840 1.00 94.81 86 ARG A N 1
ATOM 649 C CA . ARG A 1 86 ? -2.210 -3.923 11.749 1.00 94.81 86 ARG A CA 1
ATOM 650 C C . ARG A 1 86 ? -1.228 -4.647 10.851 1.00 94.81 86 ARG A C 1
ATOM 652 O O . ARG A 1 86 ? -0.093 -4.200 10.758 1.00 94.81 86 ARG A O 1
ATOM 659 N N . ARG A 1 87 ? -1.627 -5.732 10.195 1.00 96.88 87 ARG A N 1
ATOM 660 C CA . ARG A 1 87 ? -0.757 -6.487 9.296 1.00 96.88 87 ARG A CA 1
ATOM 661 C C . ARG A 1 87 ? -1.411 -6.728 7.958 1.00 96.88 87 ARG A C 1
ATOM 663 O O . ARG A 1 87 ? -2.581 -7.104 7.875 1.00 96.88 87 ARG A O 1
ATOM 670 N N . ILE A 1 88 ? -0.619 -6.561 6.913 1.00 97.50 88 ILE A N 1
ATOM 671 C CA . ILE A 1 88 ? -0.999 -6.843 5.534 1.00 97.50 88 ILE A CA 1
ATOM 672 C C . ILE A 1 88 ? 0.021 -7.771 4.893 1.00 97.50 88 ILE A C 1
ATOM 674 O O . ILE A 1 88 ? 1.153 -7.895 5.359 1.00 97.50 88 ILE A O 1
ATOM 678 N N . GLU A 1 89 ? -0.378 -8.376 3.786 1.00 97.69 89 GLU A N 1
ATOM 679 C CA . GLU A 1 89 ? 0.526 -9.112 2.917 1.00 97.69 89 GLU A CA 1
ATOM 680 C C . GLU A 1 89 ? 0.224 -8.866 1.450 1.00 97.69 89 GLU A C 1
ATOM 682 O O . GLU A 1 89 ? -0.912 -8.555 1.080 1.00 97.69 89 GLU A O 1
ATOM 687 N N . TRP A 1 90 ? 1.233 -9.086 0.619 1.00 96.9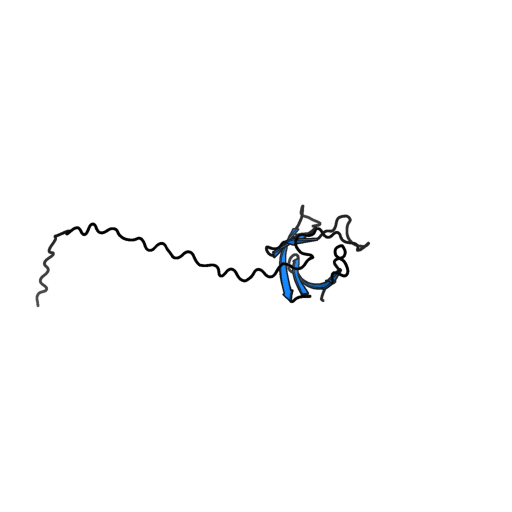4 90 TRP A N 1
ATOM 688 C CA . TRP A 1 90 ? 1.100 -9.169 -0.827 1.00 96.94 90 TRP A CA 1
ATOM 689 C C . TRP A 1 90 ? 2.171 -10.095 -1.412 1.00 96.94 90 TRP A C 1
ATOM 691 O O . TRP A 1 90 ? 3.047 -10.585 -0.699 1.00 96.94 90 TRP A O 1
ATOM 701 N N . GLN A 1 91 ? 2.077 -10.377 -2.709 1.00 92.94 91 GLN A N 1
ATOM 702 C CA . GLN A 1 91 ? 3.114 -11.106 -3.442 1.00 92.94 91 GLN A CA 1
ATOM 703 C C . GLN A 1 91 ? 3.911 -10.156 -4.332 1.00 92.94 91 GLN A C 1
ATOM 705 O O . GLN A 1 91 ? 3.329 -9.373 -5.082 1.00 92.94 91 GLN A O 1
ATOM 710 N N . GLU A 1 92 ? 5.233 -10.266 -4.274 1.00 90.06 92 GLU A N 1
ATOM 711 C CA . GLU A 1 92 ? 6.162 -9.691 -5.245 1.00 90.06 92 GLU A CA 1
ATOM 712 C C . GLU A 1 92 ? 6.968 -10.837 -5.859 1.00 90.06 92 GLU A C 1
ATOM 714 O O . GLU A 1 92 ? 7.659 -11.569 -5.152 1.00 90.06 92 GLU A O 1
ATOM 719 N N . ASP A 1 93 ? 6.847 -11.025 -7.176 1.00 86.62 93 ASP A N 1
ATOM 720 C CA . ASP A 1 93 ? 7.401 -12.182 -7.888 1.00 86.62 93 ASP A CA 1
ATOM 721 C C . ASP A 1 93 ? 6.979 -13.511 -7.231 1.00 86.62 93 ASP A C 1
ATOM 723 O O . ASP A 1 93 ? 5.798 -13.855 -7.218 1.00 86.62 93 ASP A O 1
ATOM 727 N N . THR A 1 94 ? 7.931 -14.264 -6.676 1.00 87.31 94 THR A N 1
ATOM 728 C CA . THR A 1 94 ? 7.685 -15.515 -5.945 1.00 87.31 94 THR A CA 1
ATOM 729 C C . THR A 1 94 ? 7.701 -15.334 -4.426 1.00 87.31 94 THR A C 1
ATOM 731 O O . THR A 1 94 ? 7.546 -16.310 -3.692 1.00 87.31 94 THR A O 1
ATOM 734 N N . ALA A 1 95 ? 7.946 -14.117 -3.937 1.00 91.25 95 ALA A N 1
ATOM 735 C CA . ALA A 1 95 ? 8.062 -13.812 -2.521 1.00 91.25 95 ALA A CA 1
ATOM 736 C C . ALA A 1 95 ? 6.730 -13.305 -1.962 1.00 91.25 95 ALA A C 1
ATOM 738 O O . ALA A 1 95 ? 6.094 -12.404 -2.509 1.00 91.25 95 ALA A O 1
ATOM 739 N N . ARG A 1 96 ? 6.321 -13.869 -0.825 1.00 94.88 96 ARG A N 1
ATOM 740 C CA . ARG A 1 96 ? 5.263 -13.290 0.001 1.00 94.88 96 ARG A CA 1
ATOM 741 C C . ARG A 1 96 ? 5.896 -12.247 0.908 1.00 94.88 96 ARG A C 1
ATOM 743 O O . ARG A 1 96 ? 6.814 -12.568 1.655 1.00 94.88 96 ARG A O 1
ATOM 750 N N . ILE A 1 97 ? 5.389 -11.028 0.836 1.00 96.50 97 ILE A N 1
ATOM 751 C CA . ILE A 1 97 ? 5.800 -9.919 1.685 1.00 96.50 97 ILE A CA 1
ATOM 752 C C . ILE A 1 97 ? 4.718 -9.718 2.739 1.00 96.50 97 ILE A C 1
ATOM 754 O O . ILE A 1 97 ? 3.539 -9.636 2.398 1.00 96.50 97 ILE A O 1
ATOM 758 N N . GLU A 1 98 ? 5.109 -9.640 4.007 1.00 97.62 98 GLU A N 1
ATOM 759 C CA . GLU A 1 98 ? 4.238 -9.224 5.106 1.00 97.62 98 GLU A CA 1
ATOM 760 C C . GLU A 1 98 ? 4.742 -7.892 5.664 1.00 97.62 98 GLU A C 1
ATOM 762 O O . GLU A 1 98 ? 5.949 -7.647 5.711 1.00 97.62 98 GLU A O 1
ATOM 767 N N . ALA A 1 99 ? 3.833 -7.021 6.093 1.00 97.94 99 ALA A N 1
ATOM 768 C CA . ALA A 1 99 ? 4.193 -5.754 6.716 1.00 97.94 99 ALA A CA 1
ATOM 769 C C . ALA A 1 99 ? 3.269 -5.417 7.882 1.00 97.94 99 ALA A C 1
ATOM 771 O O . ALA A 1 99 ? 2.048 -5.563 7.775 1.00 97.94 99 ALA A O 1
ATOM 772 N N . ASP A 1 100 ? 3.854 -4.896 8.960 1.00 98.00 100 ASP A N 1
ATOM 773 C CA . ASP A 1 100 ? 3.099 -4.137 9.949 1.00 98.00 100 ASP A CA 1
ATOM 774 C C . ASP A 1 100 ? 2.758 -2.756 9.382 1.00 98.00 100 ASP A C 1
ATOM 776 O O . ASP A 1 100 ? 3.586 -2.110 8.732 1.00 98.00 100 ASP A O 1
ATOM 780 N N . VAL A 1 101 ? 1.552 -2.290 9.684 1.00 97.25 101 VAL A N 1
ATOM 781 C CA . VAL A 1 101 ? 1.000 -1.018 9.237 1.00 97.25 101 VAL A CA 1
ATOM 782 C C . VAL A 1 101 ? 0.854 -0.067 10.424 1.00 97.25 101 VAL A C 1
ATOM 784 O O . VAL A 1 101 ? 0.221 -0.375 11.444 1.00 97.25 101 VAL A O 1
ATOM 787 N N . SER A 1 102 ? 1.408 1.132 10.269 1.00 97.38 102 SER A N 1
ATOM 788 C CA . SER A 1 102 ? 1.072 2.311 11.066 1.00 97.38 102 SER A CA 1
ATOM 789 C C . SER A 1 102 ? 0.722 3.471 10.145 1.00 97.38 102 SER A C 1
ATOM 791 O O . SER A 1 102 ? 1.325 3.661 9.096 1.00 97.38 102 SER A O 1
ATOM 793 N N . GLN A 1 103 ? -0.256 4.277 10.553 1.00 96.62 103 GLN A N 1
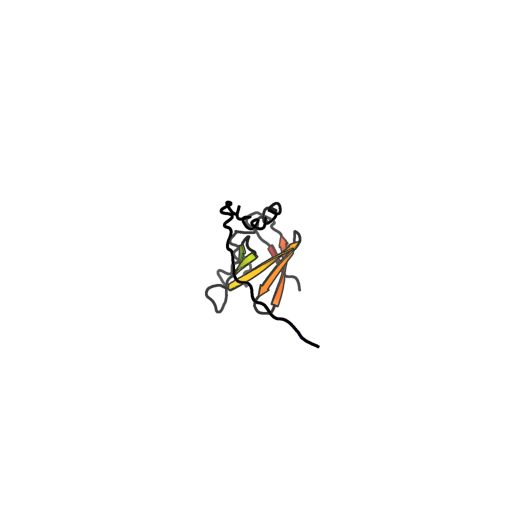ATOM 794 C CA . GLN A 1 103 ? -0.614 5.506 9.852 1.00 96.62 103 GLN A CA 1
ATOM 795 C C . GLN A 1 103 ? -0.621 6.664 10.861 1.00 96.62 103 GLN A C 1
ATOM 797 O O . GLN A 1 103 ? -1.679 7.007 11.391 1.00 96.62 103 GLN A O 1
ATOM 802 N N . PRO A 1 104 ? 0.556 7.224 11.218 1.00 96.62 104 PRO A N 1
ATOM 803 C CA . PRO A 1 104 ? 0.654 8.253 12.258 1.00 96.62 104 PRO A CA 1
ATOM 804 C C . PRO A 1 104 ? -0.153 9.513 11.938 1.00 96.62 104 PRO A C 1
ATOM 806 O O . PRO A 1 104 ? -0.634 10.194 12.841 1.00 96.62 104 PRO A O 1
ATOM 809 N N . THR A 1 105 ? -0.309 9.821 10.649 1.00 96.44 105 THR A N 1
ATOM 810 C CA . THR A 1 105 ? -1.164 10.900 10.151 1.00 96.44 105 THR A CA 1
ATOM 811 C C . THR A 1 105 ? -1.869 10.451 8.877 1.00 96.44 105 THR A C 1
ATOM 813 O O . THR A 1 105 ? -1.429 9.517 8.212 1.00 96.44 105 THR A O 1
ATOM 816 N N . VAL A 1 106 ? -2.915 11.168 8.463 1.00 95.38 106 VAL A N 1
ATOM 817 C CA . VAL A 1 106 ? -3.625 10.880 7.202 1.00 95.38 106 VAL A CA 1
ATOM 818 C C . VAL A 1 106 ? -2.736 10.982 5.951 1.00 95.38 106 VAL A C 1
ATOM 820 O O . VAL A 1 106 ? -3.121 10.477 4.905 1.00 95.38 106 VAL A O 1
ATOM 823 N N . GLN A 1 107 ? -1.555 11.605 6.050 1.00 96.56 107 GLN A N 1
ATOM 824 C CA . GLN A 1 107 ? -0.593 11.773 4.952 1.00 96.56 107 GLN A CA 1
ATOM 825 C C . GLN A 1 107 ? 0.656 10.894 5.103 1.00 96.56 107 GLN A C 1
ATOM 827 O O . GLN A 1 107 ? 1.549 10.965 4.264 1.00 96.56 107 GLN A O 1
ATOM 832 N N . GLN A 1 108 ? 0.741 10.067 6.149 1.00 97.56 108 GLN A N 1
ATOM 833 C CA . GLN A 1 108 ? 1.909 9.231 6.412 1.00 97.56 108 GLN A CA 1
ATOM 834 C C . GLN A 1 108 ? 1.486 7.787 6.632 1.00 97.56 108 GLN A C 1
ATOM 836 O O . GLN A 1 108 ? 0.869 7.470 7.646 1.00 97.56 108 GLN A O 1
ATOM 841 N N . LEU A 1 109 ? 1.867 6.922 5.695 1.00 98.12 109 LEU A N 1
ATOM 842 C CA . LEU A 1 109 ? 1.791 5.475 5.827 1.00 98.12 109 LEU A CA 1
ATOM 843 C C . LEU A 1 109 ? 3.190 4.929 6.101 1.00 98.12 109 LEU A C 1
ATOM 845 O O . LEU A 1 109 ? 4.127 5.181 5.347 1.00 98.12 109 LEU A O 1
ATOM 849 N N . GLU A 1 110 ? 3.312 4.143 7.158 1.00 97.75 110 GLU A N 1
ATOM 850 C CA . GLU A 1 110 ? 4.517 3.404 7.496 1.00 97.75 110 GLU A CA 1
ATOM 851 C C . GLU A 1 110 ? 4.255 1.912 7.315 1.00 97.75 110 GLU A C 1
ATOM 853 O O . GLU A 1 110 ? 3.309 1.354 7.879 1.00 97.75 110 GLU A O 1
ATOM 858 N N . LEU A 1 111 ? 5.117 1.274 6.523 1.00 97.19 111 LEU A N 1
ATOM 859 C CA . LEU A 1 111 ? 5.128 -0.166 6.308 1.00 97.19 111 LEU A CA 1
ATOM 860 C C . LEU A 1 111 ? 6.426 -0.718 6.877 1.00 97.19 111 LEU A C 1
ATOM 862 O O . LEU A 1 111 ? 7.508 -0.453 6.350 1.00 97.19 111 LEU A O 1
ATOM 866 N N . ARG A 1 112 ? 6.329 -1.497 7.951 1.00 96.75 112 ARG A N 1
ATOM 867 C CA . ARG A 1 112 ? 7.484 -2.202 8.505 1.00 96.75 112 ARG A CA 1
ATOM 868 C C . ARG A 1 112 ? 7.450 -3.640 8.023 1.00 96.75 112 ARG A C 1
ATOM 870 O O . ARG A 1 112 ? 6.643 -4.430 8.502 1.00 96.75 112 ARG A O 1
ATOM 877 N N . LEU A 1 113 ? 8.321 -3.958 7.071 1.00 93.62 113 LEU A N 1
ATOM 878 C CA . LEU A 1 113 ? 8.385 -5.292 6.482 1.00 93.62 113 LEU A CA 1
ATOM 879 C C . LEU A 1 113 ? 8.790 -6.327 7.543 1.00 93.62 113 LEU A C 1
ATOM 881 O O . LEU A 1 113 ? 9.777 -6.142 8.264 1.00 93.62 113 LEU A O 1
ATOM 885 N N . GLY A 1 114 ? 8.006 -7.398 7.641 1.00 81.00 114 GLY A N 1
ATOM 886 C CA . GLY A 1 114 ? 8.355 -8.599 8.390 1.00 81.00 114 GLY A CA 1
ATOM 887 C C . GLY A 1 114 ? 9.486 -9.351 7.686 1.00 81.00 114 GLY A C 1
ATOM 888 O O . GLY A 1 114 ? 9.633 -9.255 6.468 1.00 81.00 114 GLY A O 1
ATOM 889 N N . ARG A 1 115 ? 10.315 -10.057 8.459 1.00 58.09 115 ARG A N 1
ATOM 890 C CA . ARG A 1 115 ? 11.320 -10.976 7.905 1.00 58.09 115 ARG A CA 1
ATOM 891 C C . ARG A 1 115 ? 10.694 -12.300 7.501 1.00 58.09 115 ARG A C 1
ATOM 893 O O . ARG A 1 115 ? 9.797 -12.751 8.246 1.00 58.09 115 ARG A O 1
#